Protein AF-E0I8R5-F1 (afdb_monomer_lite)

InterPro domains:
  IPR032774 WG containing repeat [PF14903] (6-35)
  IPR032774 WG containing repeat [PF14903] (41-72)

pLDDT: mean 70.88, std 19.51, range [29.36, 91.44]

Secondary structure (DSSP, 8-state):
------------------S-TT--TTSEEEEEESSGGG-EEEEEETTS-EEEEEEESEEPPPBTTBEEEE-S---TTTTT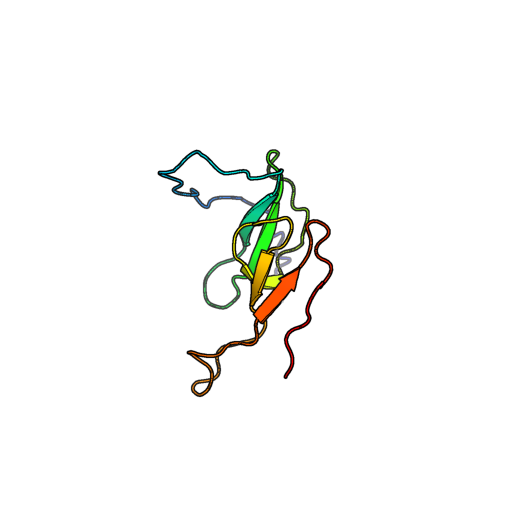---EEEE-TTS-EEEPPP-

Organism: NCBI:txid717606

Radius of gyration: 15.36 Å; chains: 1; bounding box: 47×28×40 Å

Foldseek 3Di:
DDDDPPPVDPDDDDPPPPPDPDDPPPFKDWDWDDDDQPIFIFIAGPVRHTQGDGQFSDWDDDDPQKIKTFHDDQDPVCPPPTFIFIAGPNRHTPGGRDD

Sequence (99 aa):
MYRLRINKTCAFVIEAKYEDVDNFNKGLAPAKFGNGEDARWGFINRKG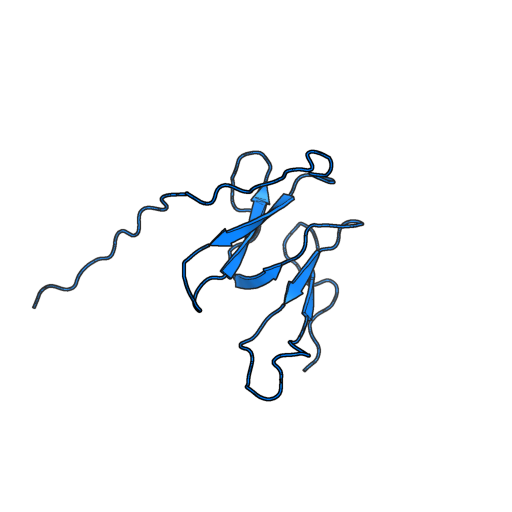KIIIKPQFRFAMPFEGGLAQVTIGEPTLDQVYNLPFGYINRQGEYVWKPSH

Structure (mmCIF, N/CA/C/O backbone):
data_AF-E0I8R5-F1
#
_entry.id   AF-E0I8R5-F1
#
loop_
_atom_site.group_PDB
_atom_site.id
_atom_site.type_symbol
_atom_site.label_atom_id
_atom_site.label_alt_id
_atom_site.label_comp_id
_atom_site.label_asym_id
_atom_site.label_entity_id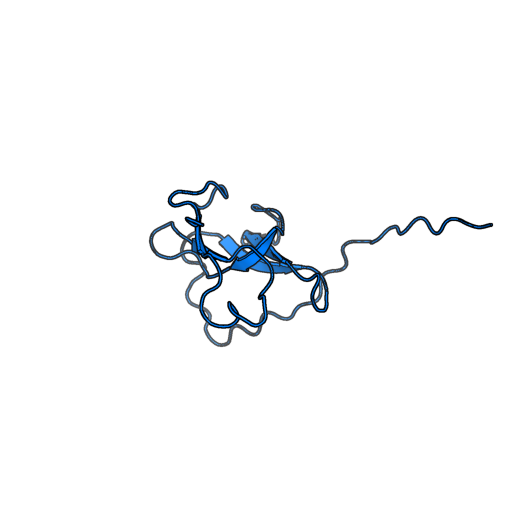
_atom_site.label_seq_id
_atom_site.pdbx_PDB_ins_code
_atom_site.Cartn_x
_atom_site.Cartn_y
_atom_site.Cartn_z
_atom_site.occupancy
_atom_site.B_iso_or_equiv
_atom_site.auth_seq_id
_atom_site.auth_comp_id
_atom_site.auth_asym_id
_atom_site.auth_atom_id
_atom_site.pdbx_PDB_model_num
ATOM 1 N N . MET A 1 1 ? 28.056 3.743 25.674 1.00 38.88 1 MET A N 1
ATOM 2 C CA . MET A 1 1 ? 27.443 3.502 24.347 1.00 38.88 1 MET A CA 1
ATOM 3 C C . MET A 1 1 ? 25.986 3.109 24.554 1.00 38.88 1 MET A C 1
ATOM 5 O O . MET A 1 1 ? 25.710 1.950 24.839 1.00 38.88 1 MET A O 1
ATOM 9 N N . TYR A 1 2 ? 25.055 4.062 24.516 1.00 29.36 2 TYR A N 1
ATOM 10 C CA . TYR A 1 2 ? 23.640 3.778 24.780 1.00 29.36 2 TYR A CA 1
ATOM 11 C C . TYR A 1 2 ? 22.927 3.454 23.462 1.00 29.36 2 TYR A C 1
ATOM 13 O O . TYR A 1 2 ? 22.822 4.304 22.583 1.00 29.36 2 TYR A O 1
ATOM 21 N N . ARG A 1 3 ? 22.475 2.204 23.305 1.00 40.00 3 ARG A N 1
ATOM 22 C CA . ARG A 1 3 ? 21.620 1.777 22.188 1.00 40.00 3 ARG A CA 1
ATOM 23 C C . ARG A 1 3 ? 20.214 2.325 22.434 1.00 40.00 3 ARG A C 1
ATOM 25 O O . ARG A 1 3 ? 19.536 1.874 23.355 1.00 40.00 3 ARG A O 1
ATOM 32 N N . LEU A 1 4 ? 19.787 3.299 21.633 1.00 38.84 4 LEU A N 1
ATOM 33 C CA . LEU A 1 4 ? 18.423 3.824 21.665 1.00 38.84 4 LEU A CA 1
ATOM 34 C C . LEU A 1 4 ? 17.451 2.710 21.248 1.00 38.84 4 LEU A C 1
ATOM 36 O O . LEU A 1 4 ? 17.358 2.347 20.077 1.00 38.84 4 LEU A O 1
ATOM 40 N N . ARG A 1 5 ? 16.735 2.140 22.223 1.00 43.31 5 ARG A N 1
ATOM 41 C CA . ARG A 1 5 ? 15.542 1.325 21.976 1.00 43.31 5 ARG A CA 1
ATOM 42 C C . ARG A 1 5 ? 14.434 2.274 21.549 1.00 43.31 5 ARG A C 1
ATOM 44 O O . ARG A 1 5 ? 13.859 2.975 22.377 1.00 43.31 5 ARG A O 1
ATOM 51 N N . ILE A 1 6 ? 14.158 2.320 20.255 1.00 44.03 6 ILE A N 1
ATOM 52 C CA . ILE A 1 6 ? 13.043 3.099 19.736 1.00 44.03 6 ILE A CA 1
ATOM 53 C C . ILE A 1 6 ? 11.759 2.325 20.061 1.00 44.03 6 ILE A C 1
ATOM 55 O O . ILE A 1 6 ? 11.316 1.477 19.291 1.00 44.03 6 ILE A O 1
ATOM 59 N N . ASN A 1 7 ? 11.154 2.622 21.212 1.00 43.25 7 ASN A N 1
ATOM 60 C CA . ASN A 1 7 ? 9.723 2.419 21.413 1.00 43.25 7 ASN A CA 1
ATOM 61 C C . ASN A 1 7 ? 9.004 3.411 20.490 1.00 43.25 7 ASN A C 1
ATOM 63 O O . ASN A 1 7 ? 8.686 4.528 20.891 1.00 43.25 7 ASN A O 1
ATOM 67 N N . LYS A 1 8 ? 8.807 3.046 19.219 1.00 44.34 8 LYS A N 1
ATOM 68 C CA . LYS A 1 8 ? 7.986 3.834 18.293 1.00 44.34 8 LYS A CA 1
ATOM 69 C C . LYS A 1 8 ? 6.527 3.514 18.594 1.00 44.34 8 LYS A C 1
ATOM 71 O O . LYS A 1 8 ? 5.883 2.708 17.928 1.00 44.34 8 LYS A O 1
ATOM 76 N N . THR A 1 9 ? 6.043 4.119 19.674 1.00 35.59 9 THR A N 1
ATOM 77 C CA . THR A 1 9 ? 4.626 4.262 19.979 1.00 35.59 9 THR A CA 1
ATOM 78 C C . THR A 1 9 ? 3.918 4.686 18.693 1.00 35.59 9 THR A C 1
ATOM 80 O O . THR A 1 9 ? 4.268 5.699 18.088 1.00 35.59 9 THR A O 1
ATOM 83 N N . CYS A 1 10 ? 2.983 3.847 18.245 1.00 42.03 10 CYS A N 1
ATOM 84 C CA . CYS A 1 10 ? 2.131 4.033 17.073 1.00 42.03 10 CYS A CA 1
ATOM 85 C C . CYS A 1 10 ? 1.185 5.229 17.271 1.00 42.03 10 CYS A C 1
ATOM 87 O O . CYS A 1 10 ? -0.011 5.050 17.494 1.00 42.03 10 CYS A O 1
ATOM 89 N N . ALA A 1 11 ? 1.714 6.448 17.229 1.00 35.56 11 ALA A N 1
ATOM 90 C CA . ALA A 1 11 ? 0.920 7.663 17.307 1.00 35.56 11 ALA A CA 1
ATOM 91 C C . ALA A 1 11 ? 0.436 8.049 15.899 1.00 35.56 11 ALA A C 1
ATOM 93 O O . ALA A 1 11 ? 1.196 8.549 15.071 1.00 35.56 11 ALA A O 1
ATOM 94 N N . PHE A 1 12 ? -0.835 7.743 15.640 1.00 54.50 12 PHE A N 1
ATOM 95 C CA . PHE A 1 12 ? -1.627 8.171 14.490 1.00 54.50 12 PHE A CA 1
ATOM 96 C C . PHE A 1 12 ? -1.725 9.698 14.426 1.00 54.50 12 PHE A C 1
ATOM 98 O O . PHE A 1 12 ? -2.238 10.271 15.377 1.00 54.50 12 PHE A O 1
ATOM 105 N N . VAL A 1 13 ? -1.365 10.322 13.299 1.00 35.91 13 VAL A N 1
ATOM 106 C CA . VAL A 1 13 ? -1.985 11.569 12.809 1.00 35.91 13 VAL A CA 1
ATOM 107 C C . VAL A 1 13 ? -1.777 11.637 11.295 1.00 35.91 13 VAL A C 1
ATOM 109 O O . VAL A 1 13 ? -0.733 12.077 10.828 1.00 35.91 13 VAL A O 1
ATOM 112 N N . ILE A 1 14 ? -2.759 11.205 10.509 1.00 38.22 14 ILE A N 1
ATOM 113 C CA . ILE A 1 14 ? -2.934 11.787 9.178 1.00 38.22 14 ILE A CA 1
ATOM 114 C C . ILE A 1 14 ? -4.421 12.072 9.052 1.00 38.22 14 ILE A C 1
ATOM 116 O O . ILE A 1 14 ? -5.230 11.146 9.008 1.00 38.22 14 ILE A O 1
ATOM 120 N N . GLU A 1 15 ? -4.770 13.357 9.081 1.00 33.06 15 GLU A N 1
ATOM 121 C CA . GLU A 1 15 ? -6.088 13.833 8.685 1.00 33.06 15 GLU A CA 1
ATOM 122 C C . GLU A 1 15 ? -6.323 13.370 7.255 1.00 33.06 15 GLU A C 1
ATOM 124 O O . GLU A 1 15 ? -5.774 13.911 6.292 1.00 33.06 15 GLU A O 1
ATOM 129 N N . ALA A 1 16 ? -7.110 12.314 7.114 1.00 39.53 16 ALA A N 1
ATOM 130 C CA . ALA A 1 16 ? -7.623 11.937 5.827 1.00 39.53 16 ALA A CA 1
ATOM 131 C C . ALA A 1 16 ? -8.646 13.010 5.439 1.00 39.53 16 ALA A C 1
ATOM 133 O O . ALA A 1 16 ? -9.800 12.958 5.861 1.00 39.53 16 ALA A O 1
ATOM 134 N N . LYS A 1 17 ? -8.189 14.032 4.705 1.00 35.72 17 LYS A N 1
ATOM 135 C CA . LYS A 1 17 ? -9.053 14.985 4.005 1.00 35.72 17 LYS A CA 1
ATOM 136 C C . LYS A 1 17 ? -9.878 14.207 2.978 1.00 35.72 17 LYS A C 1
ATOM 138 O O . LYS A 1 17 ? -9.492 14.098 1.821 1.00 35.72 17 LYS A O 1
ATOM 143 N N . TYR A 1 18 ? -10.979 13.618 3.426 1.00 45.66 18 TYR A N 1
ATOM 144 C CA . TYR A 1 18 ? -12.034 13.107 2.567 1.00 45.66 18 TYR A CA 1
ATOM 145 C C . TYR A 1 18 ? -13.144 14.163 2.538 1.00 45.66 18 TYR A C 1
ATOM 147 O O . TYR A 1 18 ? -14.131 14.058 3.259 1.00 45.66 18 TYR A O 1
ATOM 155 N N . GLU A 1 19 ? -12.973 15.191 1.703 1.00 35.38 19 GLU A N 1
ATOM 156 C CA . GLU A 1 19 ? -14.104 15.924 1.111 1.00 35.38 19 GLU A CA 1
ATOM 157 C C . GLU A 1 19 ? -14.671 15.070 -0.031 1.00 35.38 19 GLU A C 1
ATOM 159 O O . GLU A 1 19 ? -14.560 15.407 -1.196 1.00 35.38 19 GLU A O 1
ATOM 164 N N . ASP A 1 20 ? -15.154 13.882 0.322 1.00 36.19 20 ASP A N 1
ATOM 165 C CA . ASP A 1 20 ? -16.185 13.139 -0.403 1.00 36.19 20 ASP A CA 1
ATOM 166 C C . ASP A 1 20 ? -16.481 11.896 0.432 1.00 36.19 20 ASP A C 1
ATOM 168 O O . ASP A 1 20 ? -15.883 10.818 0.322 1.00 36.19 20 ASP A O 1
ATOM 172 N N . VAL A 1 21 ? -17.359 12.107 1.403 1.00 49.56 21 VAL A N 1
ATOM 173 C CA . VAL A 1 21 ? -17.906 11.052 2.238 1.00 49.56 21 VAL A CA 1
ATOM 174 C C . VAL A 1 21 ? -18.892 10.275 1.376 1.00 49.56 21 VAL A C 1
ATOM 176 O O . VAL A 1 21 ? -20.077 10.570 1.422 1.00 49.56 21 VAL A O 1
ATOM 179 N N . ASP A 1 22 ? -18.435 9.286 0.601 1.00 40.53 22 ASP A N 1
ATOM 180 C CA . ASP A 1 22 ? -19.408 8.329 0.047 1.00 40.53 22 ASP A CA 1
ATOM 181 C C . ASP A 1 22 ? -18.925 6.907 -0.251 1.00 40.53 22 ASP A C 1
ATOM 183 O O . ASP A 1 22 ? -19.708 6.077 -0.690 1.00 40.53 22 ASP A O 1
ATOM 187 N N . ASN A 1 23 ? -17.665 6.535 0.007 1.00 41.31 23 ASN A N 1
ATOM 188 C CA . ASN A 1 23 ? -17.221 5.187 -0.368 1.00 41.31 23 ASN A CA 1
ATOM 189 C C . ASN A 1 23 ? -16.159 4.590 0.565 1.00 41.31 23 ASN A C 1
ATOM 191 O O . ASN A 1 23 ? -15.105 4.132 0.130 1.00 41.31 23 ASN A O 1
ATOM 195 N N . PHE A 1 24 ? -16.510 4.360 1.839 1.00 46.94 24 PHE A N 1
ATOM 196 C CA . PHE A 1 24 ? -16.105 3.082 2.450 1.00 46.94 24 PHE A CA 1
ATOM 197 C C . PHE A 1 24 ? -16.850 1.962 1.715 1.00 46.94 24 PHE A C 1
ATOM 199 O O . PHE A 1 24 ? -17.730 1.312 2.295 1.00 46.94 24 PHE A O 1
ATOM 206 N N . ASN A 1 25 ? -16.532 1.759 0.437 1.00 44.56 25 ASN A N 1
ATOM 207 C CA . ASN A 1 25 ? -17.139 0.752 -0.400 1.00 44.56 25 ASN A CA 1
ATOM 208 C C . ASN A 1 25 ? -16.636 -0.587 0.145 1.00 44.56 25 ASN A C 1
ATOM 210 O O . ASN A 1 25 ? -15.573 -1.098 -0.196 1.00 44.56 25 ASN A O 1
ATOM 214 N N . LYS A 1 26 ? -17.404 -1.127 1.098 1.00 53.81 26 LYS A N 1
ATOM 215 C CA . LYS A 1 26 ? -17.249 -2.473 1.651 1.00 53.81 26 LYS A CA 1
ATOM 216 C C . LYS A 1 26 ? -16.056 -2.673 2.616 1.00 53.81 26 LYS A C 1
ATOM 218 O O . LYS A 1 26 ? -15.505 -3.768 2.698 1.00 53.81 26 LYS A O 1
ATOM 223 N N . GLY A 1 27 ? -15.733 -1.655 3.429 1.00 69.25 27 GLY A N 1
ATOM 224 C CA . GLY A 1 27 ? -15.179 -1.845 4.788 1.00 69.25 27 GLY A CA 1
ATOM 225 C C . GLY A 1 27 ? -13.681 -1.598 5.029 1.00 69.25 27 GLY A C 1
ATOM 226 O O . GLY A 1 27 ? -13.286 -1.590 6.198 1.00 69.25 27 GLY A O 1
ATOM 227 N N . LEU A 1 28 ? -12.876 -1.352 3.989 1.00 79.25 28 LEU A N 1
ATOM 228 C CA . LEU A 1 28 ? -11.435 -1.071 4.091 1.00 79.25 28 LEU A CA 1
ATOM 229 C C . LEU A 1 28 ? -11.072 0.245 3.401 1.00 79.25 28 LEU A C 1
ATOM 231 O O . LEU A 1 28 ? -11.620 0.546 2.345 1.00 79.25 28 LEU A O 1
ATOM 235 N N . ALA A 1 29 ? -10.125 0.985 3.975 1.00 82.88 29 ALA A N 1
ATOM 236 C CA . ALA A 1 29 ? -9.571 2.207 3.403 1.00 82.88 29 ALA A CA 1
ATOM 237 C C . ALA A 1 29 ? -8.036 2.127 3.351 1.00 82.88 29 ALA A C 1
ATOM 239 O O . ALA A 1 29 ? -7.429 1.604 4.296 1.00 82.88 29 ALA A O 1
ATOM 240 N N . PRO A 1 30 ? -7.402 2.622 2.273 1.00 84.50 30 PRO A N 1
ATOM 241 C CA . PRO A 1 30 ? -5.955 2.720 2.194 1.00 84.50 30 PRO A CA 1
ATOM 242 C C . PRO A 1 30 ? -5.468 3.789 3.179 1.00 84.50 30 PRO A C 1
ATOM 244 O O . PRO A 1 30 ? -6.057 4.862 3.306 1.00 84.50 30 PRO A O 1
ATOM 247 N N . ALA A 1 31 ? -4.394 3.487 3.900 1.00 83.12 31 ALA A N 1
ATOM 248 C CA . ALA A 1 31 ? -3.777 4.405 4.845 1.00 83.12 31 ALA A CA 1
ATOM 249 C C . ALA A 1 31 ? -2.258 4.365 4.694 1.00 83.12 31 ALA A C 1
ATOM 251 O O . ALA A 1 31 ? -1.661 3.294 4.558 1.00 83.12 31 ALA A O 1
ATOM 252 N N . LYS A 1 32 ? -1.640 5.544 4.716 1.00 85.12 32 LYS A N 1
ATOM 253 C CA . LYS A 1 32 ? -0.190 5.718 4.661 1.00 85.12 32 LYS A CA 1
ATOM 254 C C . LYS A 1 32 ? 0.385 5.656 6.076 1.00 85.12 32 LYS A C 1
ATOM 256 O O . LYS A 1 32 ? -0.164 6.243 7.001 1.00 85.12 32 LYS A O 1
ATOM 261 N N . PHE A 1 33 ? 1.493 4.950 6.240 1.00 84.62 33 PHE A N 1
ATOM 262 C CA . PHE A 1 33 ? 2.196 4.771 7.503 1.00 84.62 33 PHE A CA 1
ATOM 263 C C . PHE A 1 33 ? 3.662 5.144 7.317 1.00 84.62 33 PHE A C 1
ATOM 265 O O . PHE A 1 33 ? 4.310 4.680 6.380 1.00 84.62 33 PHE A O 1
ATOM 272 N N . GLY A 1 34 ? 4.192 5.955 8.229 1.00 82.25 34 GLY A N 1
ATOM 273 C CA . GLY A 1 34 ? 5.548 6.492 8.129 1.00 82.25 34 GLY A CA 1
ATOM 274 C C . GLY A 1 34 ? 5.620 7.811 7.357 1.00 82.25 34 GLY A C 1
ATOM 275 O O . GLY A 1 34 ? 4.618 8.314 6.851 1.00 82.25 34 GLY A O 1
ATOM 276 N N . ASN A 1 35 ? 6.831 8.365 7.287 1.00 75.12 35 ASN A N 1
ATOM 277 C CA . ASN A 1 35 ? 7.120 9.691 6.741 1.00 75.12 35 ASN A CA 1
ATOM 278 C C . ASN A 1 35 ? 8.232 9.590 5.687 1.00 75.12 35 ASN A C 1
ATOM 280 O O . ASN A 1 35 ? 9.080 8.706 5.780 1.00 75.12 35 ASN A O 1
ATOM 284 N N . GLY A 1 36 ? 8.250 10.514 4.724 1.00 75.94 36 GLY A N 1
ATOM 285 C CA . GLY A 1 36 ? 9.282 10.553 3.682 1.00 75.94 36 GLY A CA 1
ATOM 286 C C . GLY A 1 36 ? 9.222 9.364 2.716 1.00 75.94 36 GLY A C 1
ATOM 287 O O . GLY A 1 36 ? 8.140 8.854 2.415 1.00 75.94 36 GLY A O 1
ATOM 288 N N . GLU A 1 37 ? 10.389 8.948 2.226 1.00 72.75 37 GLU A N 1
ATOM 289 C CA . GLU A 1 37 ? 10.574 7.880 1.227 1.00 72.75 37 GLU A CA 1
ATOM 290 C C . GLU A 1 37 ? 10.299 6.473 1.792 1.00 72.75 37 GLU A C 1
ATOM 292 O O . GLU A 1 37 ? 9.878 5.569 1.068 1.00 72.75 37 GLU A O 1
ATOM 297 N N . ASP A 1 38 ? 10.419 6.309 3.112 1.00 78.94 38 ASP A N 1
ATOM 298 C CA . ASP A 1 38 ? 10.124 5.059 3.825 1.00 78.94 38 ASP A CA 1
ATOM 299 C C . ASP A 1 38 ? 8.629 4.841 4.073 1.00 78.94 38 ASP A C 1
ATOM 301 O O . ASP A 1 38 ? 8.219 3.807 4.606 1.00 78.94 38 ASP A O 1
ATOM 305 N N . ALA A 1 39 ? 7.784 5.816 3.732 1.00 83.81 39 ALA A N 1
ATOM 306 C CA . ALA A 1 39 ? 6.362 5.681 3.962 1.00 83.81 39 ALA A CA 1
ATOM 307 C C . ALA A 1 39 ? 5.780 4.541 3.114 1.00 83.81 39 ALA A C 1
ATOM 309 O O . ALA A 1 39 ? 6.089 4.385 1.929 1.00 83.81 39 ALA A O 1
ATOM 310 N N . ARG A 1 40 ? 4.915 3.739 3.733 1.00 87.12 40 ARG A N 1
ATOM 311 C CA . ARG A 1 40 ? 4.251 2.601 3.098 1.00 87.12 40 ARG A CA 1
ATOM 312 C C . ARG A 1 40 ? 2.753 2.679 3.296 1.00 87.12 40 ARG A C 1
ATOM 314 O O . ARG A 1 40 ? 2.268 3.139 4.324 1.00 87.12 40 ARG A O 1
ATOM 321 N N . TRP A 1 41 ? 2.017 2.195 2.316 1.00 89.25 41 TRP A N 1
ATOM 322 C CA . TRP A 1 41 ? 0.575 2.081 2.363 1.00 89.25 41 TRP A CA 1
ATOM 323 C C . TRP A 1 41 ? 0.168 0.691 2.835 1.00 89.25 41 TRP A C 1
ATOM 325 O O . TRP A 1 41 ? 0.768 -0.323 2.462 1.00 89.25 41 TRP A O 1
ATOM 335 N N . GLY A 1 42 ? -0.857 0.668 3.676 1.00 89.31 42 GLY A N 1
ATOM 336 C CA . GLY A 1 42 ? -1.587 -0.515 4.109 1.00 89.31 42 GLY A CA 1
ATOM 337 C C . GLY A 1 42 ? -3.084 -0.231 4.078 1.00 89.31 42 GLY A C 1
ATOM 338 O O . GLY A 1 42 ? -3.514 0.796 3.556 1.00 89.31 42 GLY A O 1
ATOM 339 N N . PHE A 1 43 ? -3.879 -1.120 4.666 1.00 88.50 43 PHE A N 1
ATOM 340 C CA . PHE A 1 43 ? -5.330 -0.950 4.715 1.00 88.50 43 PHE A CA 1
ATOM 341 C C . PHE A 1 43 ? -5.857 -1.098 6.128 1.00 88.50 43 PHE A C 1
ATOM 343 O O . PHE A 1 43 ? -5.511 -2.042 6.847 1.00 88.50 43 PHE A O 1
ATOM 350 N N . ILE A 1 44 ? -6.735 -0.175 6.499 1.00 84.75 44 ILE A N 1
ATOM 351 C CA . ILE A 1 44 ? -7.413 -0.143 7.789 1.00 84.75 44 ILE A CA 1
ATOM 352 C C . ILE A 1 44 ? -8.905 -0.383 7.601 1.00 84.75 44 ILE A C 1
ATOM 354 O O . ILE A 1 44 ? -9.482 -0.036 6.572 1.00 84.75 44 ILE A O 1
ATOM 358 N N . ASN A 1 45 ? -9.548 -0.978 8.600 1.00 82.75 45 ASN A N 1
ATOM 359 C CA . ASN A 1 45 ? -11.002 -1.056 8.636 1.00 82.75 45 ASN A CA 1
ATOM 360 C C . ASN A 1 45 ? -11.623 0.239 9.190 1.00 82.75 45 ASN A C 1
ATOM 362 O O . ASN A 1 45 ? -10.928 1.113 9.704 1.00 82.75 45 ASN A O 1
ATOM 366 N N . ARG A 1 46 ? -12.959 0.325 9.173 1.00 76.75 46 ARG A N 1
ATOM 367 C CA . ARG A 1 46 ? -13.724 1.452 9.755 1.00 76.75 46 ARG A CA 1
ATOM 368 C C . ARG A 1 46 ? -13.453 1.713 11.246 1.00 76.75 46 ARG A C 1
ATOM 370 O O . ARG A 1 46 ? -13.760 2.789 11.736 1.00 76.75 46 ARG A O 1
ATOM 377 N N . LYS A 1 47 ? -12.900 0.736 11.971 1.00 78.69 47 LYS A N 1
ATOM 378 C CA . LYS A 1 47 ? -12.514 0.862 13.387 1.00 78.69 47 LYS A CA 1
ATOM 379 C C . LYS A 1 47 ? -11.061 1.334 13.562 1.00 78.69 47 LYS A C 1
ATOM 381 O O . LYS A 1 47 ? -10.552 1.294 14.674 1.00 78.69 47 LYS A O 1
ATOM 386 N N . GLY A 1 48 ? -10.367 1.691 12.477 1.00 75.81 48 GLY A N 1
ATOM 387 C CA . GLY A 1 48 ? -8.954 2.082 12.492 1.00 75.81 48 GLY A CA 1
ATOM 388 C C . GLY A 1 48 ? -7.973 0.920 12.690 1.00 75.81 48 GLY A C 1
ATOM 389 O O . GLY A 1 48 ? -6.773 1.140 12.836 1.00 75.81 48 GLY A O 1
ATOM 390 N N . LYS A 1 49 ? -8.445 -0.334 12.687 1.00 82.69 49 LYS A N 1
ATOM 391 C CA . LYS A 1 49 ? -7.573 -1.507 12.817 1.00 82.69 49 LYS A CA 1
ATOM 392 C C . LYS A 1 49 ? -6.911 -1.803 11.480 1.00 82.69 49 LYS A C 1
ATOM 394 O O . LYS A 1 49 ? -7.597 -1.953 10.472 1.00 82.69 49 LYS A O 1
ATOM 399 N N . ILE A 1 50 ? -5.594 -1.973 11.505 1.00 85.00 50 ILE A N 1
ATOM 400 C CA . ILE A 1 50 ? -4.806 -2.436 10.362 1.00 85.00 50 ILE A CA 1
ATOM 401 C C . ILE A 1 50 ? -5.224 -3.870 10.022 1.00 85.00 50 ILE A C 1
ATOM 403 O O . ILE A 1 50 ? -5.095 -4.773 10.850 1.00 85.00 50 ILE A O 1
ATOM 407 N N . ILE A 1 51 ? -5.742 -4.062 8.812 1.00 88.69 51 ILE A N 1
ATOM 408 C CA . ILE A 1 51 ? -6.095 -5.371 8.251 1.00 88.69 51 ILE A CA 1
ATOM 409 C C . ILE A 1 51 ? -4.978 -5.857 7.336 1.00 88.69 51 ILE A C 1
ATOM 411 O O . ILE A 1 51 ? -4.550 -7.000 7.449 1.00 88.69 51 ILE A O 1
ATOM 415 N N . ILE A 1 52 ? -4.449 -4.964 6.497 1.00 89.06 52 ILE A N 1
ATOM 416 C CA . ILE A 1 52 ? -3.307 -5.253 5.633 1.00 89.06 52 ILE A CA 1
ATOM 417 C C . ILE A 1 52 ? -2.149 -4.388 6.103 1.00 89.06 52 ILE A C 1
ATOM 419 O O . ILE A 1 52 ? -2.262 -3.158 6.142 1.00 89.06 52 ILE A O 1
ATOM 423 N N . LYS A 1 53 ? -1.051 -5.040 6.496 1.00 90.56 53 LYS A N 1
ATOM 424 C CA . LYS A 1 53 ? 0.128 -4.346 7.016 1.00 90.56 53 LYS A CA 1
ATOM 425 C C . LYS A 1 53 ? 0.689 -3.382 5.965 1.00 90.56 53 LYS A C 1
ATOM 427 O O . LYS A 1 53 ? 0.630 -3.694 4.775 1.00 90.56 53 LYS A O 1
ATOM 432 N N . PRO A 1 54 ? 1.250 -2.238 6.385 1.00 89.06 54 PRO A N 1
ATOM 433 C CA . PRO A 1 54 ? 1.834 -1.285 5.457 1.00 89.06 54 PRO A CA 1
ATOM 434 C C . PRO A 1 54 ? 3.061 -1.909 4.800 1.00 89.06 54 PRO A C 1
ATOM 436 O O . PRO A 1 54 ? 4.051 -2.188 5.472 1.00 89.06 54 PRO A O 1
ATOM 439 N N . GLN A 1 55 ? 2.972 -2.172 3.503 1.00 88.88 55 GLN A N 1
ATOM 440 C CA . GLN A 1 55 ? 4.042 -2.814 2.730 1.00 88.88 55 GLN A CA 1
ATOM 441 C C . GLN A 1 55 ? 4.123 -2.302 1.290 1.00 88.88 55 GLN A C 1
ATOM 443 O O . GLN A 1 55 ? 5.099 -2.570 0.597 1.00 88.88 55 GLN A O 1
ATOM 448 N N . PHE A 1 56 ? 3.113 -1.558 0.838 1.00 88.44 56 PHE A N 1
ATOM 449 C CA . PHE A 1 56 ? 3.034 -1.069 -0.533 1.00 88.44 56 PHE A CA 1
ATOM 450 C C . PHE A 1 56 ? 3.613 0.335 -0.632 1.00 88.44 56 PHE A C 1
ATOM 452 O O . PHE A 1 56 ? 3.554 1.107 0.324 1.00 88.44 56 PHE A O 1
ATOM 459 N N . ARG A 1 57 ? 4.135 0.704 -1.798 1.00 86.25 57 ARG A N 1
ATOM 460 C CA . ARG A 1 57 ? 4.531 2.091 -2.060 1.00 86.25 57 ARG A CA 1
ATOM 461 C C . ARG A 1 57 ? 3.313 2.995 -2.192 1.00 86.25 57 ARG A C 1
ATOM 463 O O . ARG A 1 57 ? 3.320 4.130 -1.724 1.00 86.25 57 ARG A O 1
ATOM 470 N N . PHE A 1 58 ? 2.286 2.482 -2.853 1.00 85.69 58 PHE A N 1
ATOM 471 C CA . PHE A 1 58 ? 1.028 3.167 -3.082 1.00 85.69 58 PHE A CA 1
ATOM 472 C C . PHE A 1 58 ? -0.102 2.146 -3.077 1.00 85.69 58 PHE A C 1
ATOM 474 O O . PHE A 1 58 ? 0.108 0.985 -3.437 1.00 85.69 58 PHE A O 1
ATOM 481 N N . ALA A 1 59 ? -1.282 2.567 -2.642 1.00 86.81 59 ALA A N 1
ATOM 482 C CA . ALA A 1 59 ? -2.463 1.726 -2.616 1.00 86.81 59 ALA A CA 1
ATOM 483 C C . ALA A 1 59 ? -3.696 2.563 -2.949 1.00 86.81 59 ALA A C 1
ATOM 485 O O . ALA A 1 59 ? -3.939 3.591 -2.318 1.00 86.81 59 ALA A O 1
ATOM 486 N N . MET A 1 60 ? -4.471 2.106 -3.926 1.00 86.50 60 MET A N 1
ATOM 487 C CA . MET A 1 60 ? -5.768 2.687 -4.248 1.00 86.50 60 MET A CA 1
ATOM 488 C C . MET A 1 60 ? -6.867 2.089 -3.357 1.00 86.50 60 MET A C 1
ATOM 490 O O . MET A 1 60 ? -6.688 1.002 -2.795 1.00 86.50 60 MET A O 1
ATOM 494 N N . PRO A 1 61 ? -8.010 2.780 -3.199 1.00 83.19 61 PRO A N 1
ATOM 495 C CA . PRO A 1 61 ? -9.183 2.214 -2.546 1.00 83.19 61 PRO A CA 1
ATOM 496 C C . PRO A 1 61 ? -9.647 0.907 -3.199 1.00 83.19 61 PRO A C 1
ATOM 498 O O . PRO A 1 61 ? -9.354 0.625 -4.359 1.00 83.19 61 PRO A O 1
ATOM 501 N N . PHE A 1 62 ? -10.387 0.100 -2.438 1.00 80.94 62 PHE A N 1
ATOM 502 C CA . PHE A 1 62 ? -11.002 -1.104 -2.985 1.00 80.94 62 PHE A CA 1
ATOM 503 C C . PHE A 1 62 ? -12.189 -0.748 -3.885 1.00 80.94 62 PHE A C 1
ATOM 505 O O . PHE A 1 62 ? -13.192 -0.217 -3.409 1.00 80.94 62 PHE A O 1
ATOM 512 N N . GLU A 1 63 ? -12.127 -1.166 -5.145 1.00 80.31 63 GLU A N 1
ATOM 513 C CA . GLU A 1 63 ? -13.198 -1.061 -6.135 1.00 80.31 63 GLU A CA 1
ATOM 514 C C . GLU A 1 63 ? -13.530 -2.457 -6.667 1.00 80.31 63 GLU A C 1
ATOM 516 O O . GLU A 1 63 ? -12.652 -3.278 -6.923 1.00 80.31 63 GLU A O 1
ATOM 521 N N . GLY A 1 64 ? -14.815 -2.817 -6.725 1.00 79.75 64 GLY A N 1
ATOM 522 C CA . GLY A 1 64 ? -15.213 -4.161 -7.175 1.00 79.75 64 GLY A CA 1
ATOM 523 C C . GLY A 1 64 ? -14.703 -5.331 -6.307 1.00 79.75 64 GLY A C 1
ATOM 524 O O . GLY A 1 64 ? -14.923 -6.482 -6.657 1.00 79.75 64 GLY A O 1
ATOM 525 N N . GLY A 1 65 ? -14.078 -5.069 -5.149 1.00 84.00 65 GLY A N 1
ATOM 526 C CA . GLY A 1 65 ? -13.447 -6.096 -4.304 1.00 84.00 65 GLY A CA 1
ATOM 527 C C . GLY A 1 65 ? -11.936 -6.250 -4.498 1.00 84.00 65 GLY A C 1
ATOM 528 O O . GLY A 1 65 ? -11.330 -7.029 -3.762 1.00 84.00 65 GLY A O 1
ATOM 529 N N . LEU A 1 66 ? -11.340 -5.475 -5.404 1.00 86.81 66 LEU A N 1
ATOM 530 C CA . LEU A 1 66 ? -9.906 -5.440 -5.671 1.00 86.81 66 LEU A CA 1
ATOM 531 C C . LEU A 1 66 ? -9.343 -4.055 -5.362 1.00 86.81 66 LEU A C 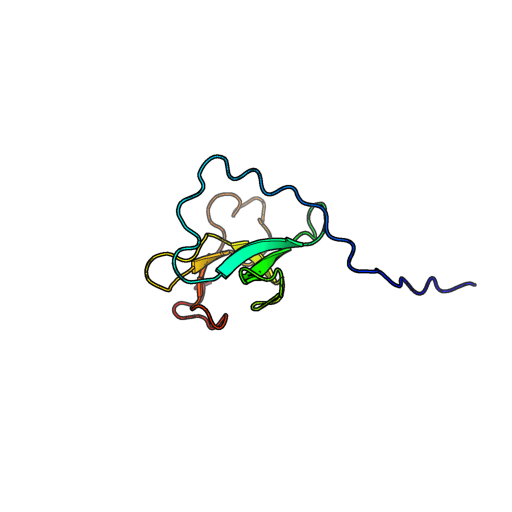1
ATOM 533 O O . LEU A 1 66 ? -10.041 -3.056 -5.492 1.00 86.81 66 LEU A O 1
ATOM 537 N N . ALA A 1 67 ? -8.086 -3.993 -4.947 1.00 88.69 67 ALA A N 1
ATOM 538 C CA . ALA A 1 67 ? -7.349 -2.745 -4.820 1.00 88.69 67 ALA A CA 1
ATOM 539 C C . ALA A 1 67 ? -6.071 -2.832 -5.643 1.00 88.69 67 ALA A C 1
ATOM 541 O O . ALA A 1 67 ? -5.347 -3.829 -5.567 1.00 88.69 67 ALA A O 1
ATOM 542 N N . GLN A 1 68 ? -5.792 -1.782 -6.408 1.00 89.62 68 GLN A N 1
ATOM 543 C CA . GLN A 1 68 ? -4.514 -1.637 -7.085 1.00 89.62 68 GLN A CA 1
ATOM 544 C C . GLN A 1 68 ? -3.454 -1.209 -6.071 1.00 89.62 68 GLN A C 1
ATOM 546 O O . GLN A 1 68 ? -3.640 -0.247 -5.322 1.00 89.62 68 GLN A O 1
ATOM 551 N N . VAL A 1 69 ? -2.333 -1.919 -6.050 1.00 90.81 69 VAL A N 1
ATOM 552 C CA . VAL A 1 69 ? -1.187 -1.618 -5.193 1.00 90.81 69 VAL A CA 1
ATOM 553 C C . VAL A 1 69 ? 0.083 -1.568 -6.011 1.00 90.81 69 VAL A C 1
ATOM 555 O O . VAL A 1 69 ? 0.274 -2.359 -6.927 1.00 90.81 69 VAL A O 1
ATOM 558 N N . THR A 1 70 ? 0.972 -0.655 -5.657 1.00 87.62 70 THR A N 1
ATOM 559 C CA . THR A 1 70 ? 2.271 -0.509 -6.308 1.00 87.62 70 THR A CA 1
ATOM 560 C C . THR A 1 70 ? 3.360 -1.013 -5.378 1.00 87.62 70 THR A C 1
ATOM 562 O O . THR A 1 70 ? 3.371 -0.688 -4.184 1.00 87.62 70 THR A O 1
ATOM 565 N N . ILE A 1 71 ? 4.287 -1.792 -5.925 1.00 83.31 71 ILE A N 1
ATOM 566 C CA . ILE A 1 71 ? 5.482 -2.251 -5.219 1.00 83.31 71 ILE A CA 1
ATOM 567 C C . ILE A 1 71 ? 6.734 -1.658 -5.862 1.00 83.31 71 ILE A C 1
ATOM 569 O O . ILE A 1 71 ? 6.706 -1.196 -6.997 1.00 83.31 71 ILE A O 1
ATOM 573 N N . GLY A 1 72 ? 7.839 -1.693 -5.123 1.00 77.06 72 GLY A N 1
ATOM 574 C CA . GLY A 1 72 ? 9.134 -1.238 -5.615 1.00 77.06 72 GLY A CA 1
ATOM 575 C C . GLY A 1 72 ? 9.432 0.237 -5.357 1.00 77.06 72 GLY A C 1
ATOM 576 O O . GLY A 1 72 ? 8.588 1.029 -4.917 1.00 77.06 72 GLY A O 1
ATOM 577 N N . GLU A 1 73 ? 10.692 0.574 -5.610 1.00 74.25 73 GLU A N 1
ATOM 578 C CA . GLU A 1 73 ? 11.218 1.933 -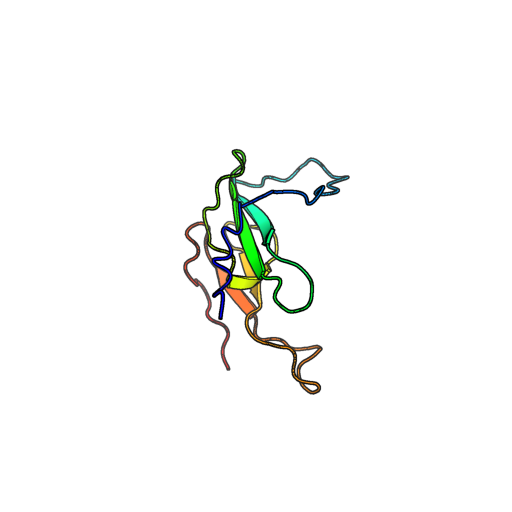5.568 1.00 74.25 73 GLU A CA 1
ATOM 579 C C . GLU A 1 73 ? 11.295 2.493 -6.993 1.00 74.25 73 GLU A C 1
ATOM 581 O O . GLU A 1 73 ? 11.593 1.729 -7.910 1.00 74.25 73 GLU A O 1
ATOM 586 N N . PRO A 1 74 ? 11.003 3.785 -7.229 1.00 67.81 74 PRO A N 1
ATOM 587 C CA . PRO A 1 74 ? 11.066 4.374 -8.547 1.00 67.81 74 PRO A CA 1
ATOM 588 C C . PRO A 1 74 ? 12.545 4.505 -8.850 1.00 67.81 74 PRO A C 1
ATOM 590 O O . PRO A 1 74 ? 13.257 5.308 -8.246 1.00 67.81 74 PRO A O 1
ATOM 593 N N . THR A 1 75 ? 13.026 3.696 -9.773 1.00 67.12 75 THR A N 1
ATOM 594 C CA . THR A 1 75 ? 14.286 4.025 -10.418 1.00 67.12 75 THR A CA 1
ATOM 595 C C . THR A 1 75 ? 14.038 5.218 -11.338 1.00 67.12 75 THR A C 1
ATOM 597 O O . THR A 1 75 ? 12.899 5.468 -11.747 1.00 67.12 75 THR A O 1
ATOM 600 N N . LEU A 1 76 ? 15.089 5.977 -11.659 1.00 68.19 76 LEU A N 1
ATOM 601 C CA . LEU A 1 76 ? 14.997 7.120 -12.581 1.00 68.19 76 LEU A CA 1
ATOM 602 C C . LEU A 1 76 ? 14.313 6.736 -13.909 1.00 68.19 76 LEU A C 1
ATOM 604 O O . LEU A 1 76 ? 13.589 7.545 -14.482 1.00 68.19 76 LEU A O 1
ATOM 608 N N . ASP A 1 77 ? 14.452 5.474 -14.314 1.00 65.56 77 ASP A N 1
ATOM 609 C CA . ASP A 1 77 ? 13.888 4.914 -15.542 1.00 65.56 77 ASP A CA 1
ATOM 610 C C . ASP A 1 77 ? 12.433 4.423 -15.397 1.00 65.56 77 ASP A C 1
ATOM 612 O O . ASP A 1 77 ? 11.746 4.216 -16.395 1.00 65.56 77 ASP A O 1
ATOM 616 N N . GLN A 1 78 ? 11.934 4.238 -14.169 1.00 63.44 78 GLN A N 1
ATOM 617 C CA . GLN A 1 78 ? 10.609 3.663 -13.882 1.00 63.44 78 GLN A CA 1
ATOM 618 C C . GLN A 1 78 ? 9.661 4.622 -13.154 1.00 63.44 78 GLN A C 1
ATOM 620 O O . GLN A 1 78 ? 8.593 4.199 -12.707 1.00 63.44 78 GLN A O 1
ATOM 625 N N . VAL A 1 79 ? 9.995 5.916 -13.073 1.00 62.47 79 VAL A N 1
ATOM 626 C CA . VAL A 1 79 ? 9.161 6.945 -12.415 1.00 62.47 79 VAL A CA 1
ATOM 627 C C . VAL A 1 79 ? 7.704 6.907 -12.899 1.00 62.47 79 VAL A C 1
ATOM 629 O O . VAL A 1 79 ? 6.791 7.116 -12.103 1.00 62.47 79 VAL A O 1
ATOM 632 N N . TYR A 1 80 ? 7.481 6.578 -14.176 1.00 59.56 80 TYR A N 1
ATOM 633 C CA . TYR A 1 80 ? 6.150 6.528 -14.789 1.00 59.56 80 TYR A CA 1
ATOM 634 C C . TYR A 1 80 ? 5.543 5.120 -14.914 1.00 59.56 80 TYR A C 1
ATOM 636 O O . TYR A 1 80 ? 4.361 5.017 -15.216 1.00 59.56 80 TYR A O 1
ATOM 644 N N . ASN A 1 81 ? 6.309 4.050 -14.665 1.00 69.25 81 ASN A N 1
ATOM 645 C CA . ASN A 1 81 ? 5.881 2.655 -14.852 1.00 69.25 81 ASN A CA 1
ATOM 646 C C . ASN A 1 81 ? 6.348 1.772 -13.690 1.00 69.25 81 ASN A C 1
ATOM 648 O O . ASN A 1 81 ? 7.083 0.799 -13.862 1.00 69.25 81 ASN A O 1
ATOM 652 N N . LEU A 1 82 ? 5.922 2.120 -12.479 1.00 74.69 82 LEU A N 1
ATOM 653 C CA . LEU A 1 82 ? 6.148 1.250 -11.334 1.00 74.69 82 LEU A CA 1
ATOM 654 C C . LEU A 1 82 ? 5.314 -0.035 -11.464 1.00 74.69 82 LEU A C 1
ATOM 656 O O . LEU A 1 82 ? 4.130 0.041 -11.810 1.00 74.69 82 LEU A O 1
ATOM 660 N N . PRO A 1 83 ? 5.881 -1.203 -11.117 1.00 82.88 83 PRO A N 1
ATOM 661 C CA . PRO A 1 83 ? 5.139 -2.451 -11.123 1.00 82.88 83 PRO A CA 1
ATOM 662 C C . PRO A 1 83 ? 3.970 -2.367 -10.133 1.00 82.88 83 PRO A C 1
ATOM 664 O O . PRO A 1 83 ?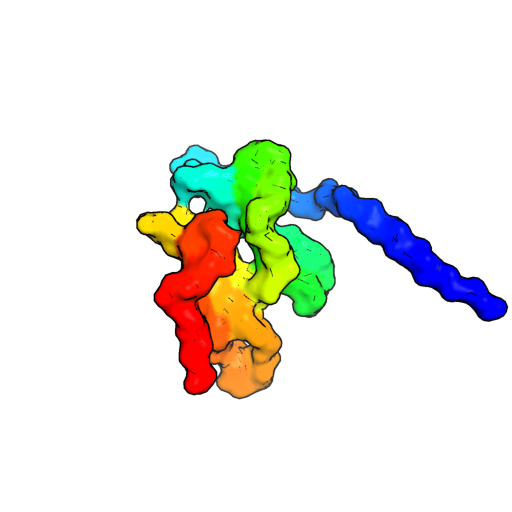 4.144 -2.163 -8.925 1.00 82.88 83 PRO A O 1
ATOM 667 N N . PHE A 1 84 ? 2.757 -2.525 -10.655 1.00 87.12 84 PHE A N 1
ATOM 668 C CA . PHE A 1 84 ? 1.529 -2.572 -9.869 1.00 87.12 84 PHE A CA 1
ATOM 669 C C . PHE A 1 84 ? 0.925 -3.973 -9.889 1.00 87.12 84 PHE A C 1
ATOM 671 O O . PHE A 1 84 ? 1.257 -4.795 -10.730 1.00 87.12 84 PHE A O 1
ATOM 678 N N . GLY A 1 85 ? 0.071 -4.260 -8.918 1.00 90.56 85 GLY A N 1
ATOM 679 C CA . GLY A 1 85 ? -0.634 -5.519 -8.742 1.00 90.56 85 GLY A CA 1
ATOM 680 C C . GLY A 1 85 ? -2.043 -5.259 -8.230 1.00 90.56 85 GLY A C 1
ATOM 681 O O . GLY A 1 85 ? -2.349 -4.154 -7.782 1.00 90.56 85 GLY A O 1
ATOM 682 N N . TYR A 1 86 ? -2.890 -6.282 -8.250 1.00 90.69 86 TYR A N 1
ATOM 683 C CA . TYR A 1 86 ? -4.215 -6.224 -7.636 1.00 90.69 86 TYR A CA 1
ATOM 684 C C . TYR A 1 86 ? -4.282 -7.175 -6.456 1.00 90.69 86 TYR A C 1
ATOM 686 O O . TYR A 1 86 ? -3.940 -8.353 -6.584 1.00 90.69 86 TYR A O 1
ATOM 694 N N . ILE A 1 87 ? -4.756 -6.673 -5.320 1.00 91.44 87 ILE A N 1
ATOM 695 C CA . ILE A 1 87 ? -4.997 -7.468 -4.118 1.00 91.44 87 ILE A CA 1
ATOM 696 C C . ILE A 1 87 ? -6.485 -7.540 -3.791 1.00 91.44 87 ILE A C 1
ATOM 698 O O . ILE A 1 87 ? -7.244 -6.622 -4.099 1.00 91.44 87 ILE A O 1
ATOM 702 N N . ASN A 1 88 ? -6.899 -8.616 -3.129 1.00 90.31 88 ASN A N 1
ATOM 703 C CA . ASN A 1 88 ? -8.217 -8.727 -2.513 1.00 90.31 88 ASN A CA 1
ATOM 704 C C . ASN A 1 88 ? -8.235 -8.077 -1.112 1.00 90.31 88 ASN A C 1
ATOM 706 O O . ASN A 1 88 ? -7.226 -7.576 -0.608 1.00 90.31 88 ASN A O 1
ATOM 710 N N . ARG A 1 89 ? -9.396 -8.096 -0.449 1.00 84.81 89 ARG A N 1
ATOM 711 C CA . ARG A 1 89 ? -9.591 -7.489 0.885 1.00 84.81 89 ARG A CA 1
ATOM 712 C C . ARG A 1 89 ? -8.813 -8.164 2.012 1.00 84.81 89 ARG A C 1
ATOM 714 O O . ARG A 1 89 ? -8.682 -7.591 3.091 1.00 84.81 89 ARG A O 1
ATOM 721 N N . GLN A 1 90 ? -8.327 -9.372 1.781 1.00 86.88 90 GLN A N 1
ATOM 722 C CA . GLN A 1 90 ? -7.488 -10.125 2.702 1.00 86.88 90 GLN A CA 1
ATOM 723 C C . GLN A 1 90 ? -6.006 -9.748 2.536 1.00 86.88 90 GLN A C 1
ATOM 725 O O . GLN A 1 90 ? -5.187 -10.107 3.377 1.00 86.88 90 GLN A O 1
ATOM 730 N N . GLY A 1 91 ? -5.668 -8.973 1.499 1.00 86.00 91 GLY A N 1
ATOM 731 C CA . GLY A 1 91 ? -4.298 -8.594 1.166 1.00 86.00 91 GLY A CA 1
ATOM 732 C C . GLY A 1 91 ? -3.581 -9.605 0.277 1.00 86.00 91 GLY A C 1
ATOM 733 O O . GLY A 1 91 ? -2.366 -9.514 0.118 1.00 86.00 91 GLY A O 1
ATOM 734 N N . GLU A 1 92 ? -4.309 -10.562 -0.295 1.00 90.38 92 GLU A N 1
ATOM 735 C CA . GLU A 1 92 ? -3.756 -11.573 -1.190 1.00 90.38 92 GLU A CA 1
ATOM 736 C C . GLU A 1 92 ? -3.741 -11.040 -2.621 1.00 90.38 92 GLU A C 1
ATOM 738 O O . GLU A 1 92 ? -4.714 -10.440 -3.079 1.00 90.38 92 GLU A O 1
ATOM 743 N N . TYR A 1 93 ? -2.645 -11.272 -3.341 1.00 89.06 93 TYR A N 1
ATOM 744 C CA . TYR A 1 93 ? -2.546 -10.886 -4.745 1.00 89.06 93 TYR A CA 1
ATOM 745 C C . TYR A 1 93 ? -3.464 -11.747 -5.608 1.00 89.06 93 TYR A C 1
ATOM 747 O O . TYR A 1 93 ? -3.273 -12.956 -5.714 1.00 89.06 93 TYR A O 1
ATOM 755 N N . VAL A 1 94 ? -4.408 -11.090 -6.271 1.00 89.94 94 VAL A N 1
ATOM 756 C CA . VAL A 1 94 ? -5.209 -11.661 -7.358 1.00 89.94 94 VAL A CA 1
ATOM 757 C C . VAL A 1 94 ? -4.440 -11.557 -8.671 1.00 89.94 94 VAL A C 1
ATOM 759 O O . VAL A 1 94 ? -4.458 -12.480 -9.479 1.00 89.94 94 VAL A O 1
ATOM 762 N N . TRP A 1 95 ? -3.689 -10.468 -8.843 1.00 88.81 95 TRP A N 1
ATOM 763 C CA . TRP A 1 95 ? -2.725 -10.320 -9.924 1.00 88.81 95 TRP A CA 1
ATOM 764 C C . TRP A 1 95 ? -1.419 -9.776 -9.360 1.00 88.81 95 TRP A C 1
ATOM 766 O O . TRP A 1 95 ? -1.392 -8.714 -8.732 1.00 88.81 95 TRP A O 1
ATOM 776 N N . LYS A 1 96 ? -0.342 -10.542 -9.538 1.00 83.56 96 LYS A N 1
ATOM 777 C CA . LYS A 1 96 ? 0.985 -10.127 -9.096 1.00 83.56 96 LYS A CA 1
ATOM 778 C C . LYS A 1 96 ? 1.589 -9.198 -10.146 1.00 83.56 96 LYS A C 1
ATOM 780 O O . LYS A 1 96 ? 1.458 -9.499 -11.330 1.00 83.56 96 LYS A O 1
ATOM 785 N N . PRO A 1 97 ? 2.292 -8.141 -9.720 1.00 74.75 97 PRO A N 1
ATOM 786 C CA . PRO A 1 97 ? 3.097 -7.342 -10.628 1.00 74.75 97 PRO A CA 1
ATOM 787 C C . PRO A 1 97 ? 4.075 -8.257 -11.364 1.00 74.75 97 PRO A C 1
ATOM 789 O O . PRO A 1 97 ? 4.892 -8.926 -10.726 1.00 74.75 97 PRO A O 1
ATOM 792 N N . SER A 1 98 ? 3.961 -8.329 -12.688 1.00 65.75 98 SER A N 1
ATOM 793 C CA . SER A 1 98 ? 4.968 -8.974 -13.525 1.00 65.75 98 SER A CA 1
ATOM 794 C C . SER A 1 98 ? 6.166 -8.035 -13.652 1.00 65.75 98 SER A C 1
ATOM 796 O O . SER A 1 98 ? 5.985 -6.865 -13.993 1.00 65.75 98 SER A O 1
ATOM 798 N N . HIS A 1 99 ? 7.353 -8.548 -13.329 1.00 55.69 99 HIS A N 1
ATOM 799 C CA . HIS A 1 99 ? 8.631 -7.930 -13.686 1.00 55.69 99 HIS A CA 1
ATOM 800 C C . HIS A 1 99 ? 8.904 -8.121 -15.177 1.00 55.69 99 HIS A C 1
ATOM 802 O O . HIS A 1 99 ? 8.531 -9.203 -15.688 1.00 55.69 99 HIS A O 1
#